Protein AF-A0A9P7DHA8-F1 (afdb_monomer)

Sequence (54 aa):
FDGPHNIVSANPESSTCTLDLPEHTNVYPNFHASELKRHIPNATLYPSRELQRP

Structure (mmCIF, N/CA/C/O backbone):
data_AF-A0A9P7DHA8-F1
#
_entry.id   AF-A0A9P7DHA8-F1
#
loop_
_atom_site.group_PDB
_atom_site.id
_atom_site.type_symbol
_atom_site.label_atom_id
_atom_site.label_alt_id
_atom_site.label_comp_id
_atom_site.label_asym_id
_atom_site.label_entity_id
_atom_site.label_seq_id
_atom_site.pdbx_PDB_ins_code
_atom_site.Cartn_x
_atom_site.Cartn_y
_atom_site.Cartn_z
_atom_site.occupancy
_atom_site.B_iso_or_equiv
_atom_site.auth_seq_id
_atom_site.auth_comp_id
_atom_site.auth_asym_id
_atom_site.auth_atom_id
_atom_site.pdbx_PDB_model_num
ATOM 1 N N . PHE A 1 1 ? 2.777 -3.607 -14.976 1.00 56.19 1 PHE A N 1
ATOM 2 C CA . PHE A 1 1 ? 2.493 -4.241 -13.675 1.00 56.19 1 PHE A CA 1
ATOM 3 C C . PHE A 1 1 ? 3.146 -3.340 -12.659 1.00 56.19 1 PHE A C 1
ATOM 5 O O . PHE A 1 1 ? 4.365 -3.253 -12.692 1.00 56.19 1 PHE A O 1
ATOM 12 N N . ASP A 1 2 ? 2.368 -2.644 -11.835 1.00 67.00 2 ASP A N 1
ATOM 13 C CA . ASP A 1 2 ? 2.932 -1.630 -10.928 1.00 67.00 2 ASP A CA 1
ATOM 14 C C . ASP A 1 2 ? 3.655 -2.251 -9.726 1.00 67.00 2 ASP A C 1
ATOM 16 O O . ASP A 1 2 ? 4.296 -1.560 -8.957 1.00 67.00 2 ASP A O 1
ATOM 20 N N . GLY A 1 3 ? 3.668 -3.582 -9.611 1.00 72.56 3 GLY A N 1
ATOM 21 C CA . GLY A 1 3 ? 4.547 -4.279 -8.680 1.00 72.56 3 GLY A CA 1
ATOM 22 C C . GLY A 1 3 ? 4.155 -4.108 -7.210 1.00 72.56 3 GLY A C 1
ATOM 23 O O . GLY A 1 3 ? 3.182 -3.436 -6.863 1.00 72.56 3 GLY A O 1
ATOM 24 N N . PRO A 1 4 ? 4.868 -4.798 -6.310 1.00 86.06 4 PRO A N 1
ATOM 25 C CA . PRO A 1 4 ? 4.805 -4.471 -4.899 1.00 86.06 4 PRO A CA 1
ATOM 26 C C . PRO A 1 4 ? 5.478 -3.114 -4.668 1.00 86.06 4 PRO A C 1
ATOM 28 O O . PRO A 1 4 ? 6.607 -2.902 -5.104 1.00 86.06 4 PRO A O 1
ATOM 31 N N . HIS A 1 5 ? 4.797 -2.235 -3.940 1.00 90.94 5 HIS A N 1
ATOM 32 C CA . HIS A 1 5 ? 5.337 -0.943 -3.526 1.00 90.94 5 HIS A CA 1
ATOM 33 C C . HIS A 1 5 ? 5.722 -0.998 -2.053 1.00 90.94 5 HIS A C 1
ATOM 35 O O . HIS A 1 5 ? 5.085 -1.695 -1.254 1.00 90.94 5 HIS A O 1
ATOM 41 N N . ASN A 1 6 ? 6.756 -0.247 -1.690 1.00 93.88 6 ASN A N 1
ATOM 42 C CA . ASN A 1 6 ? 7.174 -0.122 -0.302 1.00 93.88 6 ASN A CA 1
ATOM 43 C C . ASN A 1 6 ? 6.357 0.964 0.398 1.00 93.88 6 ASN A C 1
ATOM 45 O O . ASN A 1 6 ? 5.978 1.954 -0.218 1.00 93.88 6 ASN A O 1
ATOM 49 N N . ILE A 1 7 ? 6.105 0.794 1.695 1.00 94.44 7 ILE A N 1
ATOM 50 C CA . ILE A 1 7 ? 5.533 1.856 2.527 1.00 94.44 7 ILE A CA 1
ATOM 51 C C . ILE A 1 7 ? 6.690 2.724 3.022 1.00 94.44 7 ILE A C 1
ATOM 53 O O . ILE A 1 7 ? 7.585 2.216 3.697 1.00 94.44 7 ILE A O 1
ATOM 57 N N . VAL A 1 8 ? 6.665 4.018 2.710 1.00 96.38 8 VAL A N 1
ATOM 58 C CA . VAL A 1 8 ? 7.679 4.993 3.166 1.00 96.38 8 VAL A CA 1
ATOM 59 C C . VAL A 1 8 ? 7.252 5.727 4.430 1.00 96.38 8 VAL A C 1
ATOM 61 O O . VAL A 1 8 ? 8.092 6.213 5.181 1.00 96.38 8 VAL A O 1
ATOM 64 N N . SER A 1 9 ? 5.946 5.800 4.684 1.00 96.25 9 SER A N 1
ATOM 65 C CA . SER A 1 9 ? 5.389 6.399 5.893 1.00 96.25 9 SER A CA 1
ATOM 66 C C . SER A 1 9 ? 4.039 5.775 6.226 1.00 96.25 9 SER A C 1
ATOM 68 O O . SER A 1 9 ?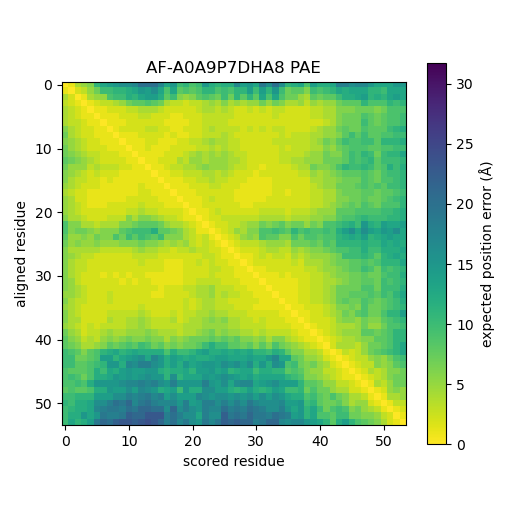 3.262 5.454 5.328 1.00 96.25 9 SER A O 1
ATOM 70 N N . ALA A 1 10 ? 3.752 5.616 7.514 1.00 96.12 10 ALA A N 1
ATOM 71 C CA . ALA A 1 10 ? 2.463 5.162 8.014 1.00 96.12 10 ALA A CA 1
ATOM 72 C C . ALA A 1 10 ? 1.955 6.144 9.071 1.00 96.12 10 ALA A C 1
ATOM 74 O O . ALA A 1 10 ? 2.704 6.546 9.961 1.00 96.12 10 ALA A O 1
ATOM 75 N N . ASN A 1 11 ? 0.675 6.495 8.985 1.00 96.12 11 ASN A N 1
ATOM 76 C CA . ASN A 1 11 ? -0.052 7.239 10.001 1.00 96.12 11 ASN A CA 1
ATOM 77 C C . ASN A 1 11 ? -1.121 6.323 10.623 1.00 96.12 11 ASN A C 1
ATOM 79 O O . ASN A 1 11 ? -2.185 6.127 10.025 1.00 96.12 11 ASN A O 1
ATOM 83 N N . PRO A 1 12 ? -0.856 5.755 11.812 1.00 95.12 12 PRO A N 1
ATOM 84 C CA . PRO A 1 12 ? -1.810 4.899 12.507 1.00 95.12 12 PRO A CA 1
ATOM 85 C C . PRO A 1 12 ? -3.084 5.624 12.953 1.00 95.12 12 PRO A C 1
ATOM 87 O O . PRO A 1 12 ? -4.134 4.991 13.006 1.00 95.12 12 PRO A O 1
ATOM 90 N N . GLU A 1 13 ? -3.022 6.929 13.244 1.00 97.19 13 GLU A N 1
ATOM 91 C CA . GLU A 1 13 ? -4.180 7.693 13.736 1.00 97.19 13 GLU A CA 1
ATOM 92 C C . GLU A 1 13 ? -5.288 7.782 12.683 1.00 97.19 13 GLU A C 1
ATOM 94 O O . GLU A 1 13 ? -6.466 7.635 13.002 1.00 97.19 13 GLU A O 1
ATOM 99 N N . SER A 1 14 ? -4.909 7.966 11.416 1.00 95.31 14 SER A N 1
ATOM 100 C CA . SER A 1 14 ? -5.829 7.999 10.272 1.00 95.31 14 SER A CA 1
ATOM 101 C C . SER A 1 14 ? -5.886 6.685 9.493 1.00 95.31 14 SER A C 1
ATOM 103 O O . SER A 1 14 ? -6.585 6.610 8.487 1.00 95.31 14 SER A O 1
ATOM 105 N N . SER A 1 15 ? -5.154 5.652 9.926 1.00 96.75 15 SER A N 1
ATOM 106 C CA . SER A 1 15 ? -5.025 4.374 9.209 1.00 96.75 15 SER A CA 1
ATOM 107 C C . SER A 1 15 ? -4.587 4.541 7.748 1.00 96.75 15 SER A C 1
ATOM 109 O O . SER A 1 15 ? -5.068 3.837 6.865 1.00 96.75 15 SER A O 1
ATOM 111 N N . THR A 1 16 ? -3.669 5.468 7.471 1.00 97.06 16 THR A N 1
ATOM 112 C CA . THR A 1 16 ? -3.181 5.742 6.110 1.00 97.06 16 THR A CA 1
ATOM 113 C C . THR A 1 16 ? -1.704 5.419 5.950 1.00 97.06 16 THR A C 1
ATOM 115 O O . THR A 1 16 ? -0.912 5.649 6.863 1.00 97.06 16 THR A O 1
ATOM 118 N N . CYS A 1 17 ? -1.312 4.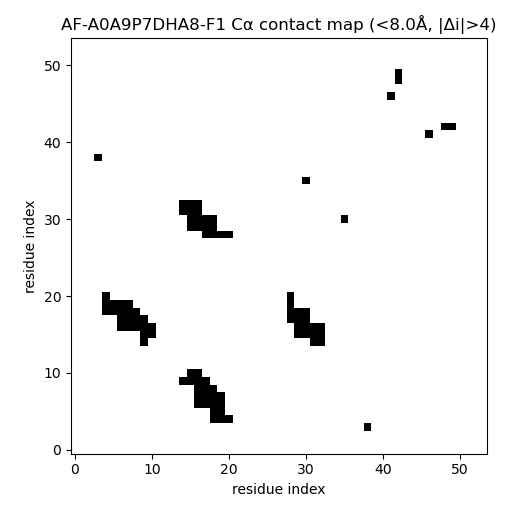968 4.765 1.00 96.50 17 CYS A N 1
ATOM 119 C CA . CYS A 1 17 ? 0.067 4.663 4.410 1.00 96.50 17 CYS A CA 1
ATOM 120 C C . CYS A 1 17 ? 0.454 5.379 3.113 1.00 96.50 17 CYS A C 1
ATOM 122 O O . CYS A 1 17 ? -0.313 5.394 2.152 1.00 96.50 17 CYS A O 1
ATOM 124 N N . THR A 1 18 ? 1.667 5.921 3.074 1.00 95.94 18 THR A N 1
ATOM 125 C CA . THR A 1 18 ? 2.275 6.487 1.868 1.00 95.94 18 THR A CA 1
ATOM 126 C C . THR A 1 18 ? 3.148 5.432 1.196 1.00 95.94 18 THR A C 1
ATOM 128 O O . THR A 1 18 ? 4.029 4.858 1.843 1.00 95.94 18 THR A O 1
ATOM 131 N N . LEU A 1 19 ? 2.910 5.185 -0.091 1.00 94.81 19 LEU A N 1
ATOM 132 C CA . LEU A 1 19 ? 3.664 4.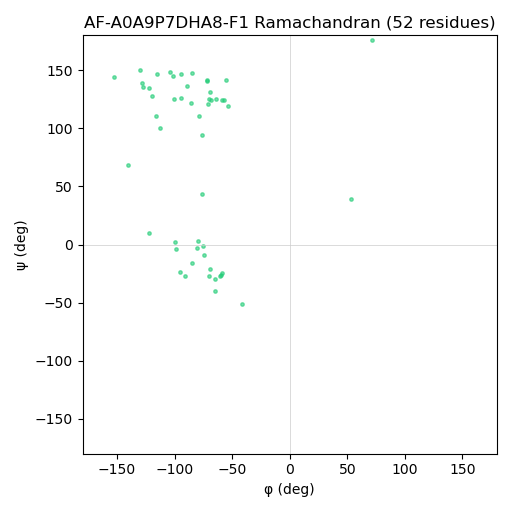246 -0.917 1.00 94.81 19 LEU A CA 1
ATOM 133 C C . LEU A 1 19 ? 4.788 4.941 -1.693 1.00 94.81 19 LEU A C 1
ATOM 135 O O . LEU A 1 19 ? 4.646 6.082 -2.126 1.00 94.81 19 LEU A O 1
ATOM 139 N N . ASP A 1 20 ? 5.886 4.218 -1.892 1.00 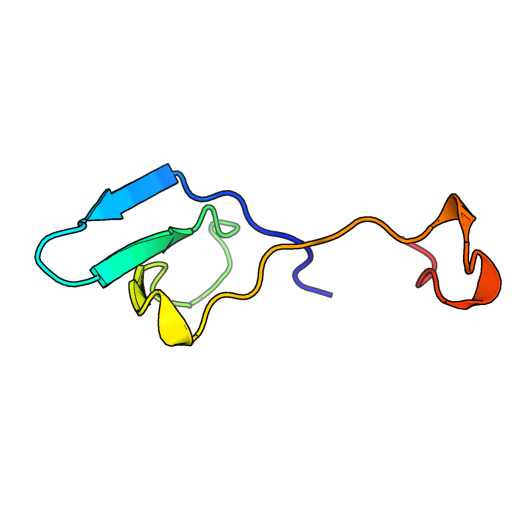93.88 20 ASP A N 1
ATOM 140 C CA . ASP A 1 20 ? 6.958 4.571 -2.822 1.00 93.88 20 ASP A CA 1
ATOM 141 C C . ASP A 1 20 ? 6.503 4.263 -4.252 1.00 93.88 20 ASP A C 1
ATOM 143 O O . ASP A 1 20 ? 6.556 3.111 -4.691 1.00 93.88 20 ASP A O 1
ATOM 147 N N . LEU A 1 21 ? 5.966 5.273 -4.937 1.00 91.12 21 LEU A N 1
ATOM 148 C CA . LEU A 1 21 ? 5.537 5.177 -6.330 1.00 91.12 21 LEU A CA 1
ATOM 149 C C . LEU A 1 21 ? 6.592 5.826 -7.238 1.00 91.12 21 LEU A C 1
ATOM 151 O O . LEU A 1 21 ? 7.158 6.855 -6.866 1.00 91.12 21 LEU A O 1
ATOM 155 N N . PRO A 1 22 ? 6.823 5.303 -8.456 1.00 89.25 22 PRO A N 1
ATOM 156 C CA . PRO A 1 22 ? 7.682 5.972 -9.427 1.00 89.25 22 PRO A CA 1
ATOM 157 C C . PRO A 1 22 ? 7.229 7.414 -9.697 1.00 89.25 22 PRO A C 1
ATOM 159 O O . PRO A 1 22 ? 6.033 7.665 -9.824 1.00 89.25 22 PRO A O 1
ATOM 162 N N . GLU A 1 23 ? 8.161 8.355 -9.868 1.00 83.69 23 GLU A N 1
ATOM 163 C CA . GLU A 1 23 ? 7.849 9.792 -10.030 1.00 83.69 23 GLU A CA 1
ATOM 164 C C . GLU A 1 23 ? 6.942 10.117 -11.230 1.00 83.69 23 GLU A C 1
ATOM 166 O O . GLU A 1 23 ? 6.237 11.121 -11.239 1.00 83.69 23 GLU A O 1
ATOM 171 N N . HIS A 1 24 ? 6.936 9.259 -12.250 1.00 84.19 24 HIS A N 1
ATOM 172 C CA . HIS A 1 24 ? 6.080 9.403 -13.430 1.00 84.19 24 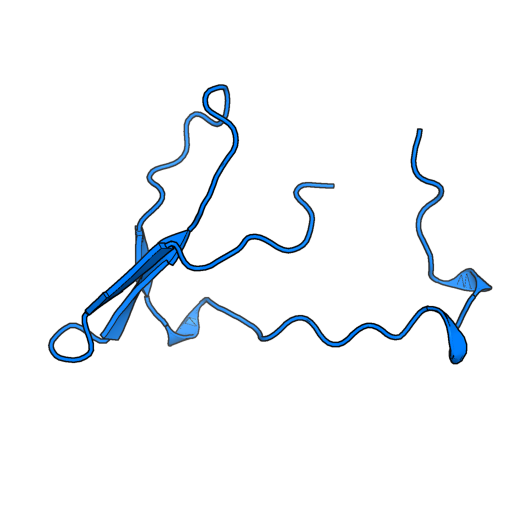HIS A CA 1
ATOM 173 C C . HIS A 1 24 ? 4.643 8.909 -13.199 1.00 84.19 24 HIS A C 1
ATOM 175 O O . HIS A 1 24 ? 3.798 9.005 -14.093 1.00 84.19 24 HIS A O 1
ATOM 181 N N . THR A 1 25 ? 4.351 8.371 -12.016 1.00 80.44 25 THR A N 1
ATOM 182 C CA . THR A 1 25 ? 3.018 7.910 -11.645 1.00 80.44 25 THR A CA 1
ATOM 183 C C . THR A 1 25 ? 2.191 9.128 -11.255 1.00 80.44 25 THR A C 1
ATOM 185 O O . THR A 1 25 ? 2.423 9.743 -10.220 1.00 80.44 25 THR A O 1
ATOM 188 N N . ASN A 1 26 ? 1.198 9.489 -12.068 1.00 86.94 26 ASN A N 1
ATOM 189 C CA . ASN A 1 26 ? 0.274 10.594 -11.781 1.00 86.94 26 ASN A CA 1
ATOM 190 C C . ASN A 1 26 ? -0.779 10.209 -10.713 1.00 86.94 26 ASN A C 1
ATOM 192 O O . ASN A 1 26 ? -1.974 10.444 -10.882 1.00 86.94 26 ASN A O 1
ATOM 196 N N . VAL A 1 27 ? -0.345 9.530 -9.650 1.00 89.12 27 VAL A N 1
ATOM 197 C CA . VAL A 1 27 ? -1.178 8.967 -8.583 1.00 89.12 27 VAL 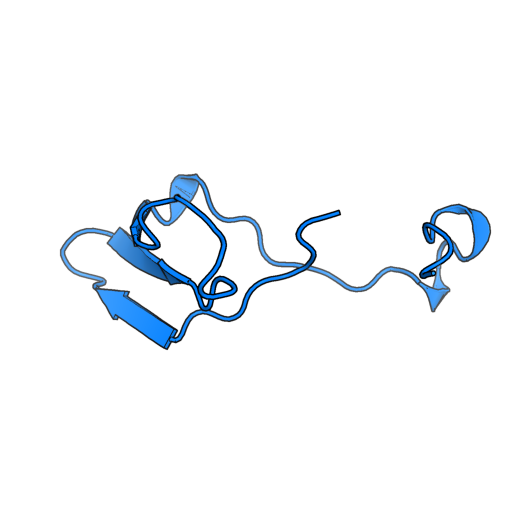A CA 1
ATOM 198 C C . VAL A 1 27 ? -0.731 9.555 -7.255 1.00 89.12 27 VAL A C 1
ATOM 200 O O . VAL A 1 27 ? 0.458 9.611 -6.952 1.00 89.12 27 VAL A O 1
ATOM 203 N N . TYR A 1 28 ? -1.698 9.977 -6.443 1.00 92.25 28 TYR A N 1
ATOM 204 C CA . TYR A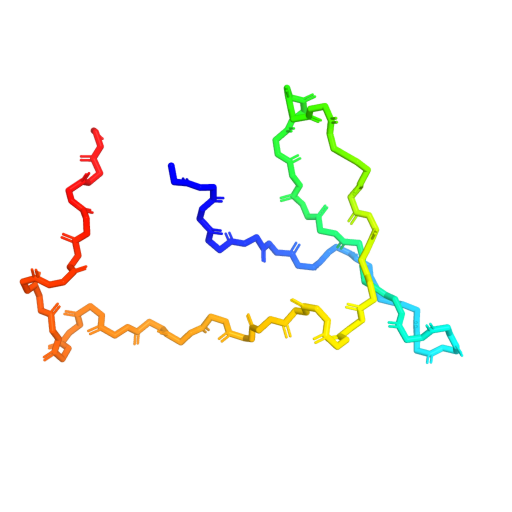 1 28 ? -1.413 10.425 -5.088 1.00 92.25 28 TYR A CA 1
ATOM 205 C C . TYR A 1 28 ? -0.967 9.226 -4.231 1.00 92.25 28 TYR A C 1
ATOM 207 O O . TYR A 1 28 ? -1.702 8.244 -4.154 1.00 92.25 28 TYR A O 1
ATOM 215 N N . PRO A 1 29 ? 0.209 9.26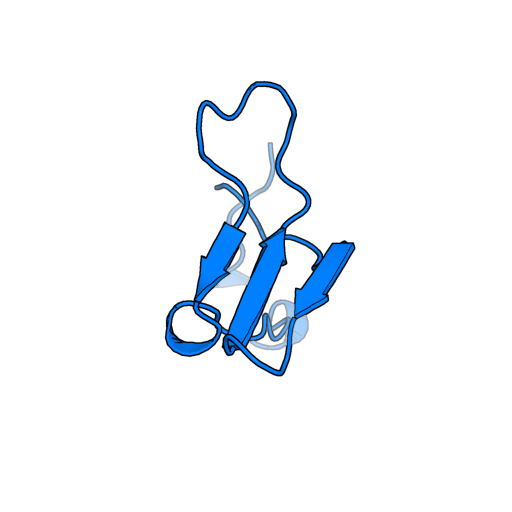7 -3.580 1.00 93.38 29 PRO A N 1
ATOM 216 C CA . PRO A 1 29 ? 0.825 8.072 -3.000 1.00 93.38 29 PRO A CA 1
ATOM 217 C C . PRO A 1 29 ? 0.233 7.643 -1.652 1.00 93.38 29 PRO A C 1
ATOM 219 O O . PRO A 1 29 ? 0.743 6.708 -1.042 1.00 93.38 29 PRO A O 1
ATOM 222 N N . ASN A 1 30 ? -0.795 8.324 -1.145 1.00 95.50 30 ASN A N 1
ATOM 223 C CA . ASN A 1 30 ? -1.377 8.051 0.165 1.00 95.50 30 ASN A CA 1
ATOM 224 C C . ASN A 1 30 ? -2.664 7.230 0.027 1.00 95.50 30 ASN A C 1
ATOM 226 O O . ASN A 1 30 ? -3.593 7.646 -0.665 1.00 95.50 30 ASN A O 1
ATOM 230 N N . PHE A 1 31 ? -2.713 6.092 0.711 1.00 95.12 31 PHE A N 1
ATOM 231 C CA . PHE A 1 31 ? -3.811 5.134 0.647 1.00 95.12 31 PHE A CA 1
ATOM 232 C C . PHE A 1 31 ? -4.278 4.754 2.043 1.00 95.12 31 PHE A C 1
ATOM 234 O O . PHE A 1 31 ? -3.484 4.694 2.988 1.00 95.12 31 PHE A O 1
ATOM 241 N N . HIS A 1 32 ? -5.561 4.427 2.175 1.00 96.56 32 HIS A N 1
ATOM 242 C CA . HIS A 1 32 ? -6.064 3.858 3.417 1.00 96.56 32 HIS A CA 1
ATOM 243 C C . HIS A 1 32 ? -5.565 2.414 3.575 1.00 96.56 32 HIS A C 1
ATOM 245 O O . HIS A 1 32 ? -5.525 1.638 2.620 1.00 96.56 32 HIS A O 1
ATOM 251 N N . ALA A 1 33 ? -5.209 2.013 4.794 1.00 93.56 33 ALA A N 1
ATOM 252 C CA . ALA A 1 33 ? -4.611 0.711 5.080 1.00 93.56 33 ALA A CA 1
ATOM 253 C C . ALA A 1 33 ? -5.510 -0.468 4.668 1.00 93.56 33 ALA A C 1
ATOM 255 O O . ALA A 1 33 ? -4.998 -1.536 4.344 1.00 93.56 33 ALA A O 1
ATOM 256 N N . SER A 1 34 ? -6.836 -0.280 4.626 1.00 95.12 34 SER A N 1
ATOM 257 C CA . SER A 1 34 ? -7.782 -1.306 4.154 1.00 95.12 34 SER A CA 1
ATOM 258 C C . SER A 1 34 ? -7.700 -1.590 2.653 1.00 95.12 34 SER A C 1
ATOM 260 O O . SER A 1 34 ? -8.170 -2.634 2.210 1.00 95.12 34 SER A O 1
ATOM 262 N N . GLU A 1 35 ? -7.157 -0.663 1.865 1.00 92.81 35 GLU A N 1
ATOM 263 C CA . GLU A 1 35 ? -6.957 -0.823 0.420 1.00 92.81 35 GLU A CA 1
ATOM 264 C C . GLU A 1 35 ? -5.647 -1.557 0.115 1.00 92.81 35 GLU A C 1
ATOM 266 O O . GLU A 1 35 ? -5.444 -2.069 -0.986 1.00 92.81 35 GLU A O 1
ATOM 271 N N . LEU A 1 36 ? -4.757 -1.648 1.106 1.00 91.81 36 LEU A N 1
ATOM 272 C CA . LEU A 1 36 ? -3.463 -2.287 0.964 1.00 91.81 36 LEU A CA 1
ATOM 273 C C . LEU A 1 36 ? -3.548 -3.774 1.289 1.00 91.81 36 LEU A C 1
ATOM 275 O O . LEU A 1 36 ? -4.115 -4.208 2.292 1.00 91.81 36 LEU A O 1
ATOM 279 N N . LYS A 1 37 ? -2.890 -4.577 0.454 1.00 90.50 37 LYS A N 1
ATOM 280 C CA . LYS A 1 37 ? -2.701 -6.004 0.695 1.00 90.50 37 LYS A CA 1
ATOM 281 C C . LYS A 1 37 ? -1.219 -6.310 0.775 1.00 90.50 37 LYS A C 1
ATOM 283 O O . LYS A 1 37 ? -0.459 -5.988 -0.134 1.00 90.50 37 LYS A O 1
ATOM 288 N N . ARG A 1 38 ? -0.811 -6.988 1.851 1.00 89.50 38 ARG A N 1
ATOM 289 C CA . ARG A 1 38 ? 0.568 -7.456 2.001 1.00 89.50 38 ARG A CA 1
ATOM 290 C C . ARG A 1 38 ? 0.942 -8.348 0.818 1.00 89.50 38 ARG A C 1
ATOM 292 O O . ARG A 1 38 ? 0.291 -9.363 0.565 1.00 89.50 38 ARG A O 1
ATOM 299 N N . HIS A 1 39 ? 2.023 -7.985 0.138 1.00 87.50 39 HIS A N 1
ATOM 300 C CA . HIS A 1 39 ? 2.614 -8.831 -0.884 1.00 87.50 39 HIS A CA 1
ATOM 301 C C . HIS A 1 39 ? 3.257 -10.061 -0.228 1.00 87.50 39 HIS A C 1
ATOM 303 O O . HIS A 1 39 ? 4.087 -9.941 0.675 1.00 87.50 39 HIS A O 1
ATOM 309 N N . ILE A 1 40 ? 2.854 -11.249 -0.676 1.00 84.44 40 ILE A N 1
ATOM 310 C CA . ILE A 1 40 ? 3.438 -12.527 -0.267 1.00 84.44 40 ILE A CA 1
ATOM 311 C C . ILE A 1 40 ? 4.063 -13.137 -1.524 1.00 84.44 40 ILE A C 1
ATOM 313 O O . ILE A 1 40 ? 3.311 -13.527 -2.421 1.00 84.44 40 ILE A O 1
ATOM 317 N N . PRO A 1 41 ? 5.405 -13.213 -1.617 1.00 81.56 41 PRO A N 1
ATOM 318 C CA . PRO A 1 41 ? 6.065 -13.852 -2.747 1.00 81.56 41 PRO A CA 1
ATOM 319 C C . PRO A 1 41 ? 5.617 -15.312 -2.853 1.00 81.56 41 PRO A C 1
ATOM 321 O O . PRO A 1 41 ? 5.734 -16.070 -1.892 1.00 81.56 41 PRO A O 1
ATOM 324 N N . ASN A 1 42 ? 5.095 -15.712 -4.011 1.00 78.88 42 ASN A N 1
ATOM 325 C CA . ASN A 1 42 ? 4.666 -17.090 -4.276 1.00 78.88 42 ASN A CA 1
ATOM 326 C C . ASN A 1 42 ? 5.372 -17.718 -5.490 1.00 78.88 42 ASN A C 1
ATOM 328 O O . ASN A 1 42 ? 5.011 -18.823 -5.893 1.00 78.88 42 ASN A O 1
ATOM 332 N N . ALA A 1 43 ? 6.395 -17.032 -6.009 1.00 73.62 43 ALA A N 1
ATOM 333 C CA . ALA A 1 43 ? 7.268 -17.431 -7.110 1.00 73.62 43 ALA A CA 1
ATOM 334 C C . ALA A 1 43 ? 7.674 -18.911 -7.056 1.00 73.62 43 ALA A C 1
ATOM 336 O O . ALA A 1 43 ? 7.475 -19.667 -8.001 1.00 73.62 43 ALA A O 1
ATOM 337 N N . THR A 1 44 ? 8.167 -19.348 -5.896 1.00 74.19 44 THR A N 1
ATOM 338 C CA . THR A 1 44 ? 8.681 -20.706 -5.685 1.00 74.19 44 THR A CA 1
ATOM 339 C C . THR A 1 44 ? 7.588 -21.776 -5.697 1.00 74.19 44 THR A C 1
ATOM 341 O O . THR A 1 44 ? 7.860 -22.927 -6.016 1.00 74.19 44 THR A O 1
ATOM 344 N N . LEU A 1 45 ? 6.352 -21.415 -5.339 1.00 76.62 45 LEU A N 1
ATOM 345 C CA . LEU A 1 45 ? 5.221 -22.348 -5.268 1.00 76.62 45 LEU A CA 1
ATOM 346 C C . LEU A 1 45 ? 4.445 -22.420 -6.586 1.00 76.62 45 LEU A C 1
ATOM 348 O O . LEU A 1 45 ? 3.821 -23.438 -6.876 1.00 76.62 45 LEU A O 1
ATOM 352 N N . TYR A 1 46 ? 4.471 -21.346 -7.377 1.00 77.94 46 TYR A N 1
ATOM 353 C CA . TYR A 1 46 ? 3.737 -21.239 -8.634 1.00 77.94 46 TYR A CA 1
ATOM 354 C C . TYR A 1 46 ? 4.572 -20.517 -9.703 1.00 77.94 46 TYR A C 1
ATOM 356 O O . TYR A 1 46 ? 4.202 -19.420 -10.124 1.00 77.94 46 TYR A O 1
ATOM 364 N N . PRO A 1 47 ? 5.665 -21.128 -10.191 1.00 71.94 47 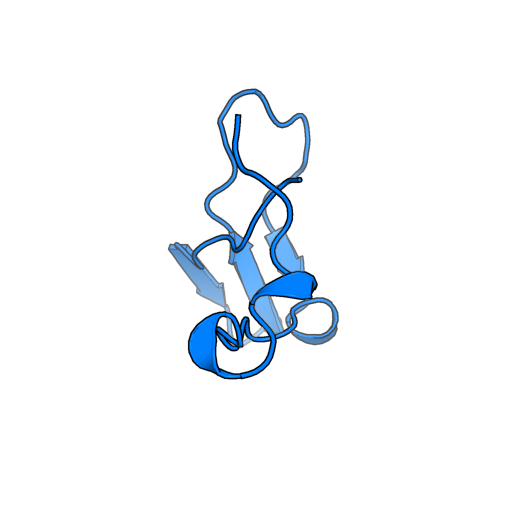PRO A N 1
ATOM 365 C CA . PRO A 1 47 ? 6.560 -20.497 -11.165 1.00 71.94 47 PRO A CA 1
ATOM 366 C C . PRO A 1 47 ? 5.849 -20.142 -12.480 1.00 71.94 47 PRO A C 1
ATOM 368 O O . PRO A 1 47 ? 6.199 -19.174 -13.141 1.00 71.94 47 PRO A O 1
ATOM 371 N N . SER A 1 48 ? 4.781 -20.865 -12.836 1.00 77.25 48 SER A N 1
ATOM 372 C CA . SER A 1 48 ? 3.958 -20.572 -14.017 1.00 77.25 48 SER A CA 1
ATOM 373 C C . SER A 1 48 ? 3.028 -19.359 -13.860 1.00 77.25 48 SER A C 1
ATOM 375 O O . SER A 1 48 ? 2.358 -18.985 -14.818 1.00 77.25 48 SER A O 1
ATOM 377 N N . ARG A 1 49 ? 2.905 -18.794 -12.649 1.00 71.75 49 ARG A N 1
ATOM 378 C CA . ARG A 1 49 ? 2.097 -17.595 -12.359 1.00 71.75 49 ARG A CA 1
ATOM 379 C C . ARG A 1 49 ? 2.940 -16.325 -12.295 1.00 71.75 49 ARG A C 1
ATOM 381 O O . ARG A 1 49 ? 2.377 -15.245 -12.121 1.00 71.75 49 ARG A O 1
ATOM 388 N N . GLU A 1 50 ? 4.259 -16.441 -12.420 1.00 68.19 50 GLU A N 1
ATOM 389 C CA . GLU A 1 50 ? 5.110 -15.272 -12.565 1.00 68.19 50 GLU A CA 1
ATOM 390 C C . GLU A 1 50 ? 4.892 -14.656 -13.946 1.00 68.19 50 GLU A C 1
ATOM 392 O O . GLU A 1 50 ? 5.085 -15.297 -14.979 1.00 68.19 50 GLU A O 1
ATOM 397 N N . LEU A 1 51 ? 4.475 -13.391 -13.965 1.00 66.31 51 LEU A N 1
ATOM 398 C CA . LEU A 1 51 ? 4.543 -12.587 -15.177 1.00 66.31 51 LEU A CA 1
ATOM 399 C C . LEU A 1 51 ? 6.019 -12.419 -15.548 1.00 66.31 51 LEU A C 1
ATOM 401 O O . LEU A 1 51 ? 6.807 -11.948 -14.723 1.00 66.31 51 LEU A O 1
ATOM 405 N N . GLN A 1 52 ? 6.377 -12.783 -16.783 1.00 61.62 52 GLN A N 1
ATOM 406 C CA . GLN A 1 52 ? 7.693 -12.478 -17.338 1.00 61.62 52 GLN A CA 1
ATOM 407 C C . GLN A 1 52 ? 7.941 -10.975 -17.201 1.00 61.62 52 GLN A C 1
ATOM 409 O O . GLN A 1 52 ? 7.174 -10.155 -17.711 1.00 61.62 52 GLN A O 1
ATOM 414 N N . ARG A 1 53 ? 8.993 -10.622 -16.462 1.00 63.16 53 ARG A N 1
ATOM 415 C CA . ARG A 1 53 ? 9.478 -9.245 -16.415 1.00 63.16 53 ARG A CA 1
ATOM 416 C C . ARG A 1 53 ? 10.159 -8.936 -17.761 1.00 63.16 53 ARG A C 1
ATOM 418 O O . ARG A 1 53 ? 10.782 -9.855 -18.298 1.00 63.16 53 ARG A O 1
ATOM 425 N N . PRO A 1 54 ? 9.994 -7.719 -18.314 1.00 60.03 54 PRO A N 1
ATOM 426 C CA . PRO A 1 54 ? 10.704 -7.294 -19.520 1.00 60.03 54 PRO A CA 1
ATOM 427 C C . PRO A 1 54 ? 12.223 -7.359 -19.352 1.00 60.03 54 PRO A C 1
ATOM 429 O O . PRO A 1 54 ? 12.693 -7.172 -18.204 1.00 60.03 54 PRO A O 1
#

Mean predicted aligned error: 6.31 Å

Organism: NCBI:txid116603

Foldseek 3Di:
DQDDWDFPDADPVQQKTFTDGPPPPPDRRIDHVVVDDDDDDCCVVCVVPDDDDD

Nearest PDB structures (foldseek):
  7q5b-assembly1_C  TM=6.897E-01  e=1.082E+00  Saccharomyces cerevisiae S288C
  7r1d-assembly1_C  TM=6.939E-01  e=9.275E+00  Homo sapiens
  1u2j-assembly5_E  TM=4.763E-01  e=6.200E+00  Escherichia coli

Radius of gyration: 13.68 Å; Cα contacts (8 Å, |Δi|>4): 45; chains: 1; bounding box: 18×33×33 Å

Solvent-accessible surface area (backbone atoms only — not comparable to full-atom values): 3752 Å² total; per-residue (Å²): 130,88,69,89,64,51,76,79,45,75,41,77,92,77,41,30,34,29,45,60,66,64,89,86,52,97,60,80,48,66,43,53,52,89,80,59,74,87,83,70,92,51,55,92,83,39,63,89,72,56,75,82,76,133

pLDDT: mean 85.45, std 11.45, range [56.19, 97.19]

Secondary structure (DSSP, 8-state):
------EEEEETTTTEEEE---TT--S--EEEGGG-------TTT-GGGSPPP-